Protein AF-A0A944C8M5-F1 (afdb_monomer)

Solvent-accessible surface ar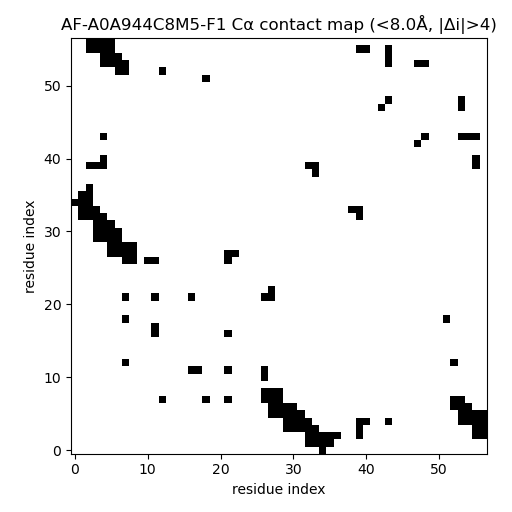ea (backbone atoms only — not comparable to full-atom values): 3259 Å² total; per-residue (Å²): 120,75,18,29,32,35,31,56,31,71,68,25,58,76,67,68,50,51,71,69,56,20,58,73,70,61,32,53,42,82,76,48,77,29,80,38,62,70,57,30,48,50,50,35,64,77,75,47,83,46,78,92,46,39,51,75,86

Mean predicted aligned error: 2.97 Å

Radius of gyration: 11.19 Å; Cα contacts (8 Å, |Δi|>4): 82; chains: 1; bounding box: 32×17×22 Å

Sequence (57 aa):
MTHRIFKVTDKAIENNMDWDEAIYNGEIETVEEFDSYEEAVKACEDRYADDQVYGVE

Nearest PDB structures (foldseek):
  6o7y-assembly1_A  TM=3.910E-01  e=2.896E+00  Trypanosoma cruzi
  6o7z-assembly1_A  TM=3.957E-01  e=4.291E+00  Trypanosoma cruzi
  6o80-assembly1_A  TM=3.704E-01  e=4.291E+00  Trypanosoma cruzi

pLDDT: mean 92.87, std 3.92, range [74.88, 96.31]

Secondary structure (DSSP, 8-state):
--EEEEEE-HHHHHTT--HHHHHHHT-EEEEEEES-HHHHHHHHHHH---TTTEEE-

Structure (mmCIF, N/CA/C/O backbone):
data_AF-A0A944C8M5-F1
#
_entry.id   AF-A0A944C8M5-F1
#
loop_
_atom_site.group_PDB
_atom_site.id
_atom_site.type_symbol
_atom_site.label_atom_id
_atom_site.label_alt_id
_atom_site.label_comp_id
_atom_site.label_asym_id
_atom_site.label_entity_id
_atom_site.label_seq_id
_atom_site.pdbx_PDB_ins_code
_atom_site.Cartn_x
_atom_site.Cartn_y
_atom_site.Cartn_z
_atom_site.occupancy
_atom_site.B_iso_or_equiv
_atom_site.auth_seq_id
_atom_site.auth_comp_id
_atom_site.auth_asym_id
_atom_site.auth_atom_id
_atom_site.pdbx_PDB_model_num
ATOM 1 N N . MET A 1 1 ? 14.088 8.052 3.837 1.00 74.88 1 MET A N 1
ATOM 2 C CA . MET A 1 1 ? 12.623 7.915 3.775 1.00 74.88 1 MET A CA 1
ATOM 3 C C . MET A 1 1 ? 12.382 6.626 3.041 1.00 74.88 1 MET A C 1
ATOM 5 O O . MET A 1 1 ? 13.011 6.448 2.009 1.00 74.88 1 MET A O 1
ATOM 9 N N . THR A 1 2 ? 11.610 5.724 3.626 1.00 87.75 2 THR A N 1
ATOM 10 C CA . THR A 1 2 ? 11.084 4.555 2.923 1.00 87.75 2 THR A CA 1
ATOM 11 C C . THR A 1 2 ? 9.772 4.962 2.266 1.00 87.75 2 THR A C 1
ATOM 13 O O . THR A 1 2 ? 9.062 5.812 2.805 1.00 87.75 2 THR A O 1
ATOM 16 N N . HIS A 1 3 ? 9.501 4.397 1.099 1.00 94.75 3 HIS A N 1
ATOM 17 C CA . HIS A 1 3 ? 8.252 4.563 0.369 1.00 94.75 3 HIS A CA 1
ATOM 18 C C . HIS A 1 3 ? 7.418 3.303 0.518 1.00 94.75 3 HIS A C 1
ATOM 20 O O . HIS A 1 3 ? 7.971 2.214 0.673 1.00 94.75 3 HIS A O 1
ATOM 26 N N . ARG A 1 4 ? 6.099 3.418 0.471 1.00 94.94 4 ARG A N 1
ATOM 27 C CA . ARG A 1 4 ? 5.210 2.271 0.629 1.00 94.94 4 ARG A CA 1
ATOM 28 C C . ARG A 1 4 ? 4.065 2.292 -0.358 1.00 94.94 4 ARG A C 1
ATOM 30 O O . ARG A 1 4 ? 3.532 3.344 -0.690 1.00 94.94 4 ARG A O 1
ATOM 37 N N . ILE A 1 5 ? 3.656 1.101 -0.766 1.00 95.62 5 ILE A N 1
ATOM 38 C CA . ILE A 1 5 ? 2.352 0.888 -1.378 1.00 95.62 5 ILE A CA 1
ATOM 39 C C . ILE A 1 5 ? 1.359 0.697 -0.240 1.00 95.62 5 ILE A C 1
ATOM 41 O O . ILE A 1 5 ? 1.582 -0.129 0.651 1.00 95.62 5 ILE A O 1
ATOM 45 N N . PHE A 1 6 ? 0.269 1.450 -0.265 1.00 94.94 6 PHE A N 1
ATOM 46 C CA . PHE A 1 6 ? -0.828 1.316 0.680 1.00 94.94 6 PHE A CA 1
ATOM 47 C C . PHE A 1 6 ? -2.120 0.926 -0.032 1.00 94.94 6 PHE A C 1
ATOM 49 O O . PHE A 1 6 ? -2.297 1.197 -1.220 1.00 94.94 6 PHE A O 1
ATOM 56 N N . LYS A 1 7 ? -3.004 0.260 0.707 1.00 95.38 7 LYS A N 1
ATOM 57 C CA . LYS A 1 7 ? -4.323 -0.185 0.255 1.00 95.38 7 LYS A CA 1
ATOM 58 C C . LYS A 1 7 ? -5.387 0.373 1.196 1.00 95.38 7 LYS A C 1
ATOM 60 O O . LYS A 1 7 ? -5.185 0.329 2.409 1.00 95.38 7 LYS A O 1
ATOM 65 N N . VAL A 1 8 ? -6.516 0.853 0.680 1.00 94.75 8 VAL A N 1
ATOM 66 C CA . VAL A 1 8 ? -7.699 1.088 1.528 1.00 94.75 8 VAL A CA 1
ATOM 67 C C . VAL A 1 8 ? -8.235 -0.233 2.078 1.00 94.75 8 VAL A C 1
ATOM 69 O O . VAL A 1 8 ? -8.285 -1.248 1.378 1.00 94.75 8 VAL A O 1
ATOM 72 N N . THR A 1 9 ? -8.619 -0.237 3.353 1.00 95.31 9 THR A N 1
ATOM 73 C CA . THR A 1 9 ? -9.152 -1.441 4.000 1.00 95.31 9 THR A CA 1
ATOM 74 C C . THR A 1 9 ? -10.480 -1.848 3.367 1.00 95.31 9 THR A C 1
ATOM 76 O O . THR A 1 9 ? -11.230 -1.020 2.846 1.00 95.31 9 THR A O 1
ATOM 79 N N . ASP A 1 10 ? -10.832 -3.129 3.476 1.00 93.81 10 ASP A N 1
ATOM 80 C CA . ASP A 1 10 ? -12.127 -3.619 2.987 1.00 93.81 10 ASP A CA 1
ATOM 81 C C . ASP A 1 10 ? -13.294 -2.859 3.646 1.00 93.81 10 ASP A C 1
ATOM 83 O O . ASP A 1 10 ? -14.303 -2.579 3.007 1.00 93.81 10 ASP A O 1
ATOM 87 N N . LYS A 1 11 ? -13.118 -2.419 4.899 1.00 94.31 11 LYS A N 1
ATOM 88 C CA . LYS A 1 11 ? -14.082 -1.577 5.609 1.00 94.31 11 LYS A CA 1
ATOM 89 C C . LYS A 1 11 ? -14.237 -0.194 4.967 1.00 94.31 11 LYS A C 1
ATOM 91 O O . LYS A 1 11 ? -15.365 0.290 4.885 1.00 94.31 11 LYS A O 1
ATOM 96 N N . ALA A 1 12 ? -13.157 0.453 4.529 1.00 93.94 12 ALA A N 1
ATOM 97 C CA . ALA A 1 12 ? -13.251 1.714 3.790 1.00 93.94 12 ALA A CA 1
ATOM 98 C C . ALA A 1 12 ? -14.005 1.526 2.466 1.00 93.94 12 ALA A C 1
ATOM 100 O O . ALA A 1 12 ? -14.911 2.304 2.162 1.00 93.94 12 ALA A O 1
ATOM 101 N N . ILE A 1 13 ? -13.711 0.441 1.743 1.00 92.44 13 ILE A N 1
ATOM 102 C CA . ILE A 1 13 ? -14.383 0.094 0.482 1.00 92.44 13 ILE A CA 1
ATOM 103 C C . ILE A 1 13 ? -15.885 -0.142 0.711 1.00 92.44 13 ILE A C 1
ATOM 105 O O . ILE A 1 13 ? -16.720 0.446 0.027 1.00 92.44 13 ILE A O 1
ATOM 109 N N . GLU A 1 14 ? -16.253 -0.954 1.706 1.00 94.56 14 GLU A N 1
ATOM 110 C CA . GLU A 1 14 ? -17.652 -1.254 2.049 1.00 94.56 14 GLU A CA 1
ATOM 111 C C . GLU A 1 14 ? -18.452 -0.002 2.431 1.00 94.56 14 GLU A C 1
ATOM 113 O O . GLU A 1 14 ? -19.646 0.093 2.135 1.00 94.56 14 GLU A O 1
ATOM 118 N N . ASN A 1 15 ? -17.798 0.975 3.063 1.00 94.50 15 ASN A N 1
ATOM 119 C CA . ASN A 1 15 ? -18.418 2.239 3.453 1.00 94.50 15 ASN A CA 1
ATOM 120 C C . ASN A 1 15 ? -18.361 3.316 2.355 1.00 94.50 15 ASN A C 1
ATOM 122 O O . ASN A 1 15 ? -18.880 4.406 2.577 1.00 94.50 15 ASN A O 1
ATOM 126 N N . ASN A 1 16 ? -17.810 3.015 1.170 1.00 92.56 16 ASN A N 1
ATOM 127 C CA . ASN A 1 16 ? -17.561 3.978 0.089 1.00 92.56 16 ASN A CA 1
ATOM 128 C C . ASN A 1 16 ? -16.785 5.220 0.569 1.00 92.56 16 ASN A C 1
ATOM 130 O O . ASN A 1 16 ? -17.106 6.342 0.172 1.00 92.56 16 ASN A O 1
ATOM 134 N N . MET A 1 17 ? -15.796 5.017 1.443 1.00 93.81 17 MET A N 1
ATOM 135 C CA . MET A 1 17 ? -14.909 6.092 1.884 1.00 93.81 17 MET A CA 1
ATOM 136 C C . MET A 1 17 ? -14.036 6.537 0.713 1.00 93.81 17 MET A C 1
ATOM 138 O O . MET A 1 17 ? -13.502 5.701 -0.018 1.00 93.81 17 MET A O 1
ATOM 142 N N . ASP A 1 18 ? -13.876 7.846 0.542 1.00 91.75 18 ASP A N 1
ATOM 143 C CA . AS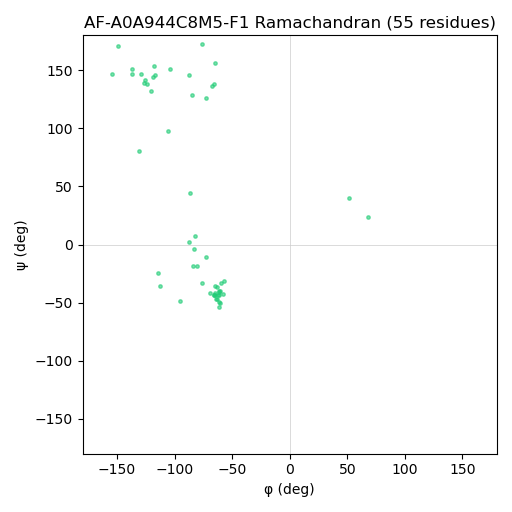P A 1 18 ? -12.855 8.371 -0.359 1.00 91.75 18 ASP A CA 1
ATOM 144 C C . ASP A 1 18 ? -11.458 8.281 0.278 1.00 91.75 18 ASP A C 1
ATOM 146 O O . ASP A 1 18 ? -11.294 7.919 1.448 1.00 91.75 18 ASP A O 1
ATOM 150 N N . TRP A 1 19 ? -10.430 8.584 -0.515 1.00 89.88 19 TRP A N 1
ATOM 151 C CA . TRP A 1 19 ? -9.039 8.519 -0.074 1.00 89.88 19 TRP A CA 1
ATOM 152 C C . TRP A 1 19 ? -8.756 9.407 1.140 1.00 89.88 19 TRP A C 1
ATOM 154 O O . TRP A 1 19 ? -8.078 8.967 2.068 1.00 89.88 19 TRP A O 1
ATOM 164 N N . ASP A 1 20 ? -9.286 10.630 1.157 1.00 92.25 20 ASP A N 1
ATOM 165 C CA . ASP A 1 20 ? -9.055 11.573 2.250 1.00 92.25 20 ASP A CA 1
ATOM 166 C C . ASP A 1 20 ? -9.689 11.055 3.547 1.00 92.25 20 ASP A C 1
ATO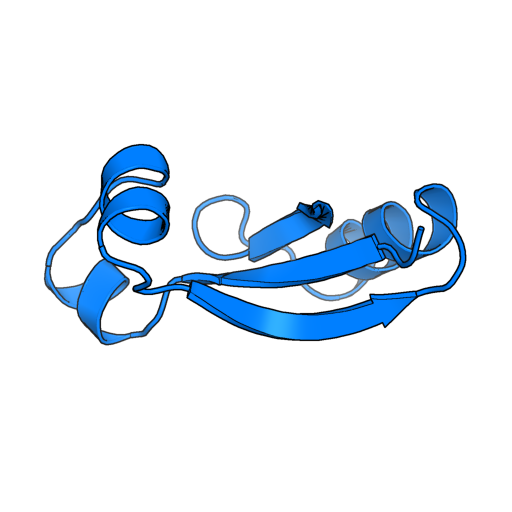M 168 O O . ASP A 1 20 ? -9.058 11.079 4.607 1.00 92.25 20 ASP A O 1
ATOM 172 N N . GLU A 1 21 ? -10.912 10.529 3.468 1.00 94.62 21 GLU A N 1
ATOM 173 C CA . GLU A 1 21 ? -11.620 9.941 4.599 1.00 94.62 21 GLU A CA 1
ATOM 174 C C . GLU A 1 21 ? -10.925 8.669 5.099 1.00 94.62 21 GLU A C 1
ATOM 176 O O . GLU A 1 21 ? -10.736 8.508 6.309 1.00 94.62 21 GLU A O 1
ATOM 181 N N . ALA A 1 22 ? -10.486 7.786 4.202 1.00 93.94 22 ALA A N 1
ATOM 182 C CA . ALA A 1 22 ? -9.790 6.562 4.580 1.00 93.94 22 ALA A CA 1
ATOM 183 C C . ALA A 1 22 ? -8.438 6.856 5.251 1.00 93.94 22 ALA A C 1
ATOM 185 O O . ALA A 1 22 ? -8.134 6.287 6.301 1.00 93.94 22 ALA A O 1
ATOM 186 N N . ILE A 1 23 ? -7.653 7.794 4.710 1.00 91.12 23 ILE A N 1
ATOM 187 C CA . ILE A 1 23 ? -6.375 8.222 5.299 1.00 91.12 23 ILE A CA 1
ATOM 188 C C . ILE A 1 23 ? -6.611 8.878 6.663 1.00 91.12 23 ILE A C 1
ATOM 190 O O . ILE A 1 23 ? -5.944 8.529 7.639 1.00 91.12 23 ILE A O 1
ATOM 194 N N . TYR A 1 24 ? -7.578 9.794 6.762 1.00 93.75 24 TYR A N 1
ATOM 195 C CA . TYR A 1 24 ? -7.895 10.490 8.011 1.00 93.75 24 TYR A CA 1
ATOM 196 C C . TYR A 1 24 ? -8.340 9.529 9.121 1.00 93.75 24 TYR A C 1
ATOM 198 O O . TYR A 1 24 ? -7.942 9.688 10.277 1.00 93.75 24 TYR A O 1
ATOM 206 N N . ASN A 1 25 ? -9.137 8.515 8.775 1.00 94.12 25 ASN A N 1
ATOM 207 C CA . ASN A 1 25 ? -9.624 7.511 9.721 1.00 94.12 25 ASN A CA 1
ATOM 208 C C . ASN A 1 25 ? -8.625 6.370 9.983 1.00 94.12 25 ASN A C 1
ATOM 210 O O . ASN A 1 25 ? -8.896 5.516 10.828 1.00 94.12 25 ASN A O 1
ATOM 214 N N . GLY A 1 26 ? -7.474 6.346 9.301 1.00 94.50 26 GLY A N 1
ATOM 215 C CA . GLY 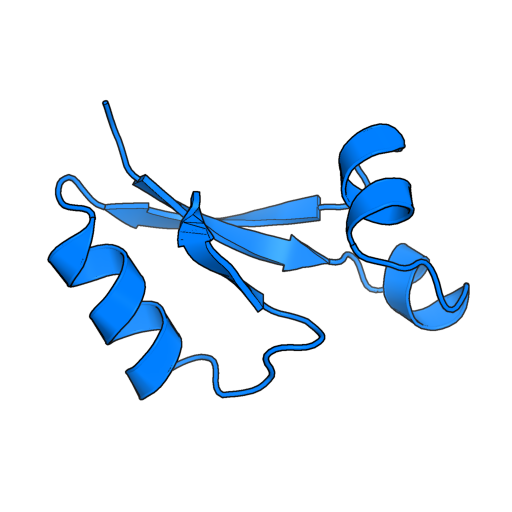A 1 26 ? -6.494 5.262 9.411 1.00 94.50 26 GLY A CA 1
ATOM 216 C C . GLY A 1 26 ? -6.985 3.935 8.825 1.00 94.50 26 GLY A C 1
ATOM 217 O O . GLY A 1 26 ? -6.493 2.876 9.204 1.00 94.50 26 GLY A O 1
ATOM 218 N N . GLU A 1 27 ? -7.946 3.984 7.906 1.00 96.19 27 GLU A N 1
ATOM 219 C CA . GLU A 1 27 ? -8.498 2.840 7.173 1.00 96.19 27 GLU A CA 1
ATOM 220 C C . GLU A 1 27 ? -7.658 2.544 5.917 1.00 96.19 27 GLU A C 1
ATOM 222 O O . GLU A 1 27 ? -8.170 2.299 4.824 1.00 96.19 27 GLU A O 1
ATOM 227 N N . ILE A 1 28 ? -6.336 2.565 6.094 1.00 95.50 28 ILE A N 1
ATOM 228 C CA . ILE A 1 28 ? -5.332 2.186 5.100 1.00 95.50 28 ILE A CA 1
ATOM 229 C C . ILE A 1 28 ? -4.345 1.192 5.716 1.00 95.50 28 ILE A C 1
ATOM 231 O O . ILE A 1 28 ? -4.012 1.273 6.900 1.00 95.50 28 ILE A O 1
ATOM 235 N N . GLU A 1 29 ? -3.833 0.270 4.911 1.00 95.50 29 GLU A N 1
ATOM 236 C CA . GLU A 1 29 ? -2.824 -0.707 5.318 1.00 95.50 29 GLU A CA 1
ATOM 237 C C . GLU A 1 29 ? -1.597 -0.661 4.403 1.00 95.50 29 GLU A C 1
ATOM 239 O O . GLU A 1 29 ? -1.715 -0.473 3.192 1.00 95.50 29 GLU A O 1
ATOM 244 N N . THR A 1 30 ? -0.403 -0.826 4.983 1.00 95.12 30 THR A N 1
ATOM 245 C CA . THR A 1 30 ? 0.834 -0.977 4.206 1.00 95.12 30 THR A CA 1
ATOM 246 C C . THR A 1 30 ? 0.854 -2.359 3.565 1.00 95.12 30 THR A C 1
ATOM 248 O O . THR A 1 30 ? 0.761 -3.368 4.262 1.00 95.12 30 THR A O 1
ATOM 251 N N . VAL A 1 31 ? 1.044 -2.398 2.252 1.00 94.62 31 VAL A N 1
ATOM 252 C CA . VAL A 1 31 ? 1.138 -3.634 1.472 1.00 94.62 31 VAL A CA 1
ATOM 253 C C . VAL A 1 31 ? 2.594 -4.047 1.284 1.00 94.62 31 VAL A C 1
ATOM 255 O O . VAL A 1 31 ? 2.952 -5.201 1.503 1.00 94.62 31 VAL A O 1
ATOM 258 N N . GLU A 1 32 ? 3.439 -3.101 0.874 1.00 95.50 32 GLU A N 1
ATOM 259 C CA . GLU A 1 32 ? 4.842 -3.348 0.533 1.00 95.50 32 GLU A CA 1
ATOM 260 C C . GLU A 1 32 ? 5.658 -2.064 0.732 1.00 95.50 32 GLU A C 1
ATOM 262 O O . GLU A 1 32 ? 5.141 -0.967 0.522 1.00 95.50 32 GLU A O 1
ATOM 267 N N . GLU A 1 33 ? 6.921 -2.194 1.142 1.00 96.31 33 GLU A N 1
ATOM 268 C CA . GLU A 1 33 ? 7.838 -1.075 1.384 1.00 96.31 33 GLU A CA 1
ATOM 269 C C . GLU A 1 33 ? 9.037 -1.136 0.433 1.00 96.31 33 GLU A C 1
ATOM 271 O O . GLU A 1 33 ? 9.528 -2.213 0.091 1.00 96.31 33 GLU A O 1
ATOM 276 N N . PHE A 1 34 ? 9.523 0.035 0.037 1.00 95.94 34 PHE A N 1
ATOM 277 C CA . PHE A 1 34 ? 10.600 0.231 -0.921 1.00 95.94 34 PHE A CA 1
ATOM 278 C C . PHE A 1 34 ? 11.557 1.318 -0.439 1.00 95.94 34 PHE A C 1
ATOM 280 O O . PHE A 1 34 ? 11.167 2.282 0.226 1.00 95.94 34 PHE A O 1
ATOM 287 N N . ASP A 1 35 ? 12.819 1.203 -0.840 1.00 94.50 35 ASP A N 1
ATOM 288 C CA . ASP A 1 35 ? 13.830 2.225 -0.560 1.00 94.50 35 ASP A CA 1
ATOM 289 C C . ASP A 1 35 ? 13.749 3.411 -1.540 1.00 94.50 35 ASP A C 1
ATOM 291 O O . ASP A 1 35 ? 14.257 4.495 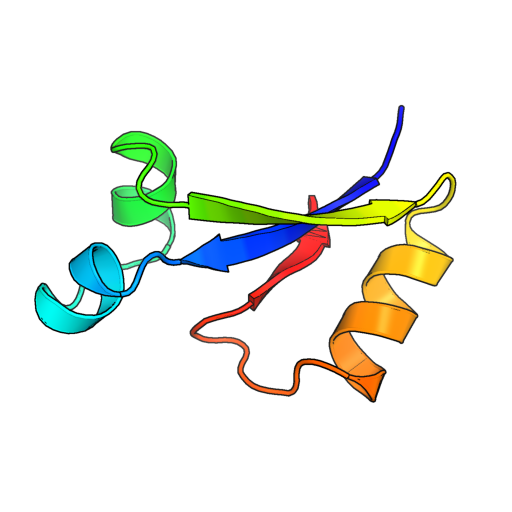-1.243 1.00 94.50 35 ASP A O 1
ATOM 295 N N . SER A 1 36 ? 13.096 3.229 -2.695 1.00 95.75 36 SER A N 1
ATOM 296 C CA . SER A 1 36 ? 12.945 4.236 -3.750 1.00 95.75 36 SER A CA 1
ATOM 297 C C . SER A 1 36 ? 11.486 4.456 -4.149 1.00 95.75 36 SER A C 1
ATOM 299 O O . SER A 1 36 ? 10.725 3.508 -4.341 1.00 95.75 36 SER A O 1
ATOM 301 N N . TYR A 1 37 ? 11.123 5.724 -4.363 1.00 94.25 37 TYR A N 1
ATOM 302 C CA . TYR A 1 37 ? 9.811 6.115 -4.880 1.00 94.25 37 TYR A CA 1
ATOM 303 C C . TYR A 1 37 ? 9.542 5.528 -6.272 1.00 94.25 37 TYR A C 1
ATOM 305 O O . TYR A 1 37 ? 8.446 5.049 -6.541 1.00 94.25 37 TYR A O 1
ATOM 313 N N . GLU A 1 38 ? 10.551 5.509 -7.150 1.00 95.69 38 GLU A N 1
ATOM 314 C CA . GLU A 1 38 ? 10.410 4.956 -8.504 1.00 95.69 38 GLU A CA 1
ATOM 315 C C . GLU A 1 38 ? 10.099 3.455 -8.477 1.00 95.69 38 GLU A C 1
ATOM 317 O O . GLU A 1 38 ? 9.311 2.968 -9.287 1.00 95.69 38 GLU A O 1
ATOM 322 N N . GLU A 1 39 ? 10.691 2.720 -7.530 1.00 95.19 39 GLU A N 1
ATOM 323 C CA . GLU A 1 39 ? 10.414 1.294 -7.352 1.00 95.19 39 GLU A CA 1
ATOM 324 C C . GLU A 1 39 ? 8.999 1.065 -6.823 1.00 95.19 39 GLU A C 1
ATOM 326 O O . GLU A 1 39 ? 8.304 0.190 -7.340 1.00 95.19 39 GLU A O 1
ATOM 331 N N . ALA A 1 40 ? 8.551 1.880 -5.863 1.00 95.12 40 ALA A N 1
ATOM 332 C CA . ALA A 1 40 ? 7.199 1.805 -5.320 1.00 95.12 40 ALA A CA 1
ATOM 333 C C . ALA A 1 40 ? 6.131 2.116 -6.380 1.00 95.12 40 ALA A C 1
ATOM 335 O O . ALA A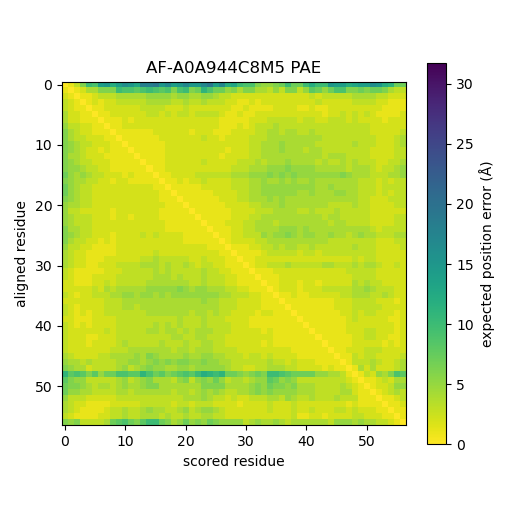 1 40 ? 5.185 1.346 -6.526 1.00 95.12 40 ALA A O 1
ATOM 336 N N . VAL A 1 41 ? 6.303 3.188 -7.167 1.00 93.94 41 VAL A N 1
ATOM 337 C CA . VAL A 1 41 ? 5.382 3.551 -8.262 1.00 93.94 41 VAL A CA 1
ATOM 338 C C . VAL A 1 41 ? 5.321 2.446 -9.299 1.00 93.94 41 VAL A C 1
ATOM 340 O O . VAL A 1 41 ? 4.235 1.970 -9.618 1.00 93.94 41 VAL A O 1
ATOM 343 N N . LYS A 1 42 ? 6.476 1.974 -9.774 1.00 95.00 42 LYS A N 1
ATOM 344 C CA . LYS A 1 42 ? 6.514 0.906 -10.770 1.00 95.00 42 LYS A CA 1
ATOM 345 C C . LYS A 1 42 ? 5.870 -0.378 -10.247 1.00 95.00 42 LYS A C 1
ATOM 347 O O . LYS A 1 42 ? 5.118 -1.023 -10.967 1.00 95.00 42 LYS A O 1
ATOM 352 N N . ALA A 1 43 ? 6.147 -0.759 -9.001 1.00 94.12 43 ALA A N 1
ATOM 353 C CA . ALA A 1 43 ? 5.523 -1.927 -8.393 1.00 94.12 43 ALA A CA 1
ATOM 354 C C . ALA A 1 43 ? 4.008 -1.744 -8.213 1.00 94.12 43 ALA A C 1
ATOM 356 O O . ALA A 1 43 ? 3.270 -2.710 -8.407 1.00 94.12 43 ALA A O 1
ATOM 357 N N . CYS A 1 44 ? 3.545 -0.531 -7.898 1.00 93.81 44 CYS A N 1
ATOM 358 C CA . CYS A 1 44 ? 2.126 -0.192 -7.854 1.00 93.81 44 CYS A CA 1
ATOM 359 C C . CYS A 1 44 ? 1.477 -0.373 -9.229 1.00 93.81 44 CYS A C 1
ATOM 361 O O . CYS A 1 44 ? 0.548 -1.158 -9.360 1.00 93.81 44 CYS A O 1
ATOM 363 N N . GLU A 1 45 ? 2.025 0.252 -10.269 1.00 92.44 45 GLU A N 1
ATOM 364 C CA . GLU A 1 45 ? 1.505 0.169 -11.639 1.00 92.44 45 GLU A CA 1
ATOM 365 C C . GLU A 1 45 ? 1.529 -1.263 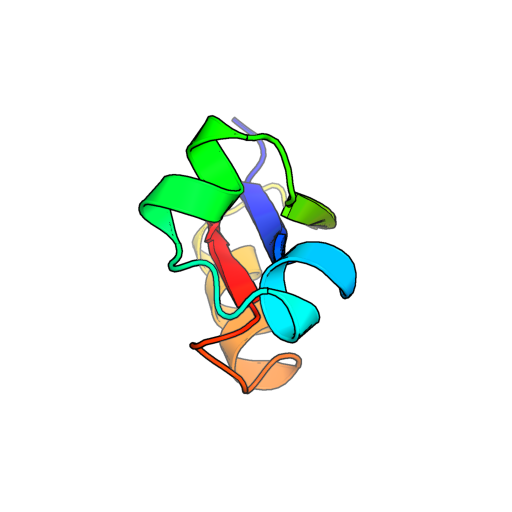-12.203 1.00 92.44 45 GLU A C 1
ATOM 367 O O . GLU A 1 45 ? 0.572 -1.694 -12.848 1.00 92.44 45 GLU A O 1
ATOM 372 N N . ASP A 1 46 ? 2.598 -2.024 -11.942 1.00 94.38 46 ASP A N 1
ATOM 373 C CA . ASP A 1 46 ? 2.775 -3.378 -12.479 1.00 94.38 46 ASP A CA 1
ATOM 374 C C . ASP A 1 46 ? 1.913 -4.430 -11.750 1.00 94.38 46 ASP A C 1
ATOM 376 O O . ASP A 1 46 ? 1.514 -5.427 -12.361 1.00 94.38 46 ASP A O 1
ATOM 380 N N . ARG A 1 47 ? 1.668 -4.269 -10.439 1.00 93.50 47 ARG A N 1
ATOM 381 C CA . ARG A 1 47 ? 1.054 -5.311 -9.583 1.00 93.50 47 ARG A CA 1
ATOM 382 C C . ARG A 1 47 ? -0.323 -4.941 -9.032 1.00 93.50 47 ARG A C 1
ATOM 384 O O . ARG A 1 47 ? -1.094 -5.845 -8.714 1.00 93.50 47 ARG A O 1
ATOM 391 N N . TYR A 1 48 ? -0.633 -3.652 -8.920 1.00 90.62 48 TYR A N 1
ATOM 392 C CA . TYR A 1 48 ? -1.810 -3.119 -8.236 1.00 90.62 48 TYR A CA 1
ATOM 393 C C . TYR A 1 48 ? -2.527 -2.095 -9.132 1.00 90.62 48 TYR A C 1
ATOM 395 O O . TYR A 1 48 ? -2.373 -0.887 -8.999 1.00 90.62 48 TYR A O 1
ATOM 403 N N . ALA A 1 49 ? -3.326 -2.601 -10.075 1.00 79.69 49 ALA A N 1
ATOM 404 C CA . ALA A 1 49 ? -3.938 -1.804 -11.145 1.00 79.69 49 ALA A CA 1
ATOM 405 C C . ALA A 1 49 ? -5.235 -1.056 -10.758 1.00 79.69 49 ALA A C 1
ATOM 407 O O . ALA A 1 49 ? -5.905 -0.523 -11.641 1.00 79.69 49 ALA A O 1
ATOM 408 N N . ASP A 1 50 ? -5.621 -1.057 -9.481 1.00 87.88 50 ASP A N 1
ATOM 409 C CA . ASP A 1 50 ? -6.842 -0.402 -8.998 1.00 87.88 50 ASP A CA 1
ATOM 410 C C . ASP A 1 50 ? -6.477 0.880 -8.240 1.00 87.88 50 ASP A C 1
ATOM 412 O O . ASP A 1 50 ? -6.103 0.839 -7.068 1.00 87.88 50 ASP A O 1
ATOM 416 N N . ASP A 1 51 ? -6.568 2.016 -8.930 1.00 84.75 51 ASP A N 1
ATOM 417 C CA . ASP A 1 51 ? -6.238 3.357 -8.432 1.00 84.75 51 ASP A CA 1
ATOM 418 C C . ASP A 1 51 ? -7.261 3.909 -7.426 1.00 84.75 51 ASP A C 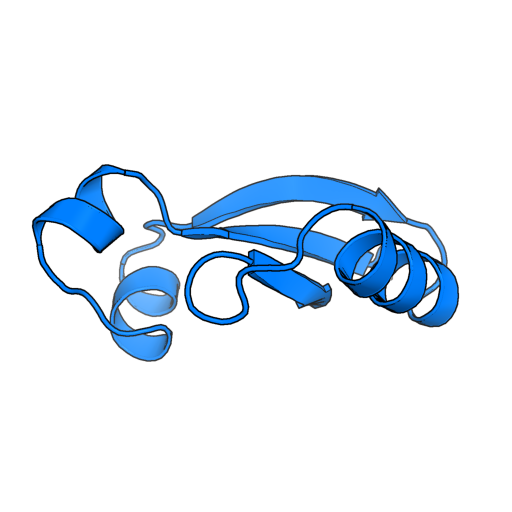1
ATOM 420 O O . ASP A 1 51 ? -7.012 4.913 -6.753 1.00 84.75 51 ASP A O 1
ATOM 424 N N . GLN A 1 52 ? -8.409 3.244 -7.283 1.00 85.19 52 GLN A N 1
ATOM 425 C CA . GLN A 1 52 ? -9.365 3.530 -6.215 1.00 85.19 52 GLN A CA 1
ATOM 426 C C . GLN A 1 52 ? -8.998 2.807 -4.921 1.00 85.19 52 GLN A C 1
ATOM 428 O O . GLN A 1 52 ? -9.477 3.189 -3.855 1.00 85.19 52 GLN A O 1
ATOM 433 N N . VAL A 1 53 ? -8.161 1.769 -5.013 1.00 90.31 53 VAL A N 1
ATOM 434 C CA . VAL A 1 53 ? -7.840 0.888 -3.890 1.00 90.31 53 VAL A CA 1
ATOM 435 C C . VAL A 1 53 ? -6.388 1.021 -3.432 1.00 90.31 53 VAL A C 1
ATOM 437 O O . VAL A 1 53 ? -6.124 0.923 -2.233 1.00 90.31 53 VAL A O 1
ATOM 440 N N . TYR A 1 54 ? -5.449 1.248 -4.350 1.00 93.69 54 TYR A N 1
ATOM 441 C CA . TYR A 1 54 ? -4.011 1.263 -4.084 1.00 93.69 54 TYR A CA 1
ATOM 442 C C . TYR A 1 54 ? -3.366 2.616 -4.395 1.00 93.69 54 TYR A C 1
ATOM 444 O O . TYR A 1 54 ? -3.724 3.287 -5.361 1.00 93.69 54 TYR A O 1
ATOM 452 N N . GLY A 1 55 ? -2.375 2.991 -3.584 1.00 92.31 55 GLY A N 1
ATOM 453 C CA . GLY A 1 55 ? -1.611 4.229 -3.726 1.00 92.31 55 GLY A CA 1
ATOM 454 C C . GLY A 1 5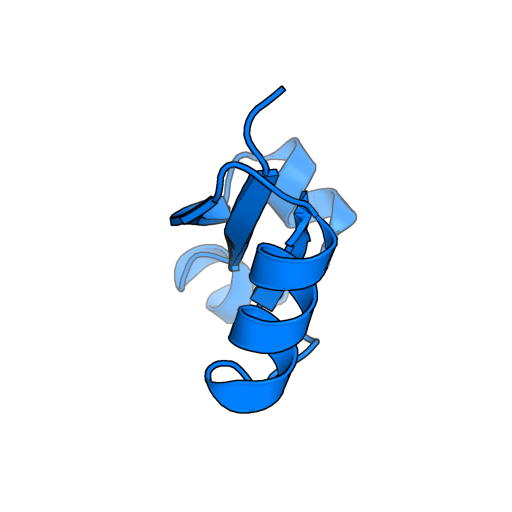5 ? -0.168 4.090 -3.240 1.00 92.31 55 GLY A C 1
ATOM 455 O O . GLY A 1 55 ? 0.199 3.084 -2.632 1.00 92.31 55 GLY A O 1
ATOM 456 N N . VAL A 1 56 ? 0.656 5.107 -3.513 1.00 93.69 56 VAL A N 1
ATOM 457 C CA . VAL A 1 56 ? 2.068 5.176 -3.093 1.00 93.69 56 VAL A CA 1
ATOM 458 C C . VAL A 1 56 ? 2.306 6.400 -2.214 1.00 93.69 56 VAL A C 1
ATOM 460 O O . VAL A 1 56 ? 1.872 7.498 -2.563 1.00 93.69 56 VAL A O 1
ATOM 463 N N . GLU A 1 57 ? 2.982 6.198 -1.081 1.00 88.81 57 GLU A N 1
ATOM 464 C CA . GLU A 1 57 ? 3.405 7.231 -0.117 1.00 88.81 57 GLU A CA 1
ATOM 465 C C . GLU A 1 57 ? 4.931 7.220 0.055 1.00 88.81 57 GLU A C 1
ATOM 467 O O . GLU A 1 57 ? 5.503 6.114 0.185 1.00 88.81 57 GLU A O 1
#

Foldseek 3Di:
DKKFKKWQAVVCVVVVNFPVRSVVVVRMDTDDIGPDPVVRVVCCVVPPVDPRTIDMD